Protein AF-Q86FX3-F1 (afdb_monomer)

Secondary structure (DSSP, 8-state):
--HHHHHHHHHHHHHHHHHHHHTTEE-S---GGGEEE-TT--EEE--GGG-EETTS--------S--TT--HHHHTT-S---THHHHHHHHHHHHHHHHTS-S---SSHHHHHHHHHHHH-SPPHHHHHHH--TTHHHHHTTSPP----HHHHHSTT--HHHHHHHHHHS--

Nearest PDB structures (foldseek):
  7w5c-assembly1_A  TM=9.438E-01  e=1.216E-13  Arabidopsis thaliana
  8psr-assembly1_A  TM=9.272E-01  e=1.501E-13  Homo sapiens
  7jv7-assembly1_A  TM=9.113E-01  e=2.921E-10  Saccharomyces cerevisiae
  8i0l-assembly1_A  TM=8.945E-01  e=1.638E-10  Homo sapiens
  7nwk-assembly1_A  TM=8.631E-01  e=6.775E-10  Homo sapiens

Radius of gyration: 15.83 Å; Cα contacts (8 Å, |Δi|>4): 223; chains: 1; bounding box: 46×30×40 Å

Structure (mmCIF, N/CA/C/O backbone):
data_AF-Q86FX3-F1
#
_entry.id   AF-Q86FX3-F1
#
loop_
_atom_site.group_PDB
_atom_site.id
_atom_site.type_symbol
_atom_site.label_atom_id
_atom_site.label_alt_id
_atom_site.label_comp_id
_atom_site.label_asym_id
_atom_site.label_entity_id
_atom_site.label_seq_id
_atom_site.pdbx_PDB_ins_code
_atom_site.Cartn_x
_atom_site.Cartn_y
_atom_site.Cartn_z
_atom_site.occupancy
_atom_site.B_iso_or_equiv
_atom_site.auth_seq_id
_atom_site.auth_comp_id
_atom_site.auth_asym_id
_atom_site.auth_atom_id
_atom_site.pdbx_PDB_model_num
ATOM 1 N N . LEU A 1 1 ? -14.706 3.185 10.711 1.00 81.38 1 LEU A N 1
ATOM 2 C CA . LEU A 1 1 ? -15.048 1.820 10.272 1.00 81.38 1 LEU A CA 1
ATOM 3 C C . LEU A 1 1 ? -14.787 0.902 11.446 1.00 81.38 1 LEU A C 1
ATOM 5 O O . LEU A 1 1 ? -13.781 1.088 12.120 1.00 81.38 1 LEU A O 1
ATOM 9 N N . GLU A 1 2 ? -15.709 -0.003 11.731 1.00 90.69 2 GLU A N 1
ATOM 10 C CA . GLU A 1 2 ? -15.469 -1.096 12.672 1.00 90.69 2 GLU A CA 1
ATOM 11 C C . GLU A 1 2 ? -14.493 -2.104 12.053 1.00 90.69 2 GLU A C 1
ATOM 13 O O . GLU A 1 2 ? -14.424 -2.224 10.829 1.00 90.69 2 GLU A O 1
ATOM 18 N N . ASP A 1 3 ? -13.767 -2.851 12.885 1.00 92.38 3 ASP A N 1
ATOM 19 C CA . ASP A 1 3 ? -12.769 -3.842 12.453 1.00 92.38 3 ASP A CA 1
ATOM 20 C C . ASP A 1 3 ? -13.320 -4.822 11.396 1.00 92.38 3 ASP A C 1
ATOM 22 O O . ASP A 1 3 ? -12.712 -5.036 10.345 1.00 92.38 3 ASP A O 1
ATOM 26 N N . ILE A 1 4 ? -14.550 -5.310 11.590 1.00 95.25 4 ILE A N 1
ATOM 27 C CA . ILE A 1 4 ? -15.223 -6.197 10.631 1.00 95.25 4 ILE A CA 1
ATOM 28 C C . ILE A 1 4 ? -15.407 -5.558 9.246 1.00 95.25 4 ILE A C 1
ATOM 30 O O . ILE A 1 4 ? -15.290 -6.238 8.227 1.00 95.25 4 ILE A O 1
ATOM 34 N N . GLN A 1 5 ? -15.655 -4.247 9.186 1.00 94.88 5 GLN A N 1
ATOM 35 C CA . GLN A 1 5 ? -15.813 -3.527 7.923 1.00 94.88 5 GLN A CA 1
ATOM 36 C C . GLN A 1 5 ? -14.466 -3.384 7.211 1.00 94.88 5 GLN A C 1
ATOM 38 O O . GLN A 1 5 ? -14.404 -3.569 5.999 1.00 94.88 5 GLN A O 1
ATOM 43 N N . ILE A 1 6 ? -13.387 -3.111 7.956 1.00 95.88 6 ILE A N 1
ATOM 44 C CA . ILE A 1 6 ? -12.020 -3.036 7.413 1.00 95.88 6 ILE A CA 1
ATOM 45 C C . ILE A 1 6 ? -11.648 -4.380 6.783 1.00 95.88 6 ILE A C 1
ATOM 47 O O . ILE A 1 6 ? -11.299 -4.436 5.602 1.00 95.88 6 ILE A O 1
ATOM 51 N N . ARG A 1 7 ? -11.827 -5.475 7.531 1.00 97.19 7 ARG A N 1
ATOM 52 C CA . ARG A 1 7 ? -11.593 -6.844 7.047 1.00 97.19 7 ARG A CA 1
ATOM 53 C C . ARG A 1 7 ? -12.395 -7.147 5.789 1.00 97.19 7 ARG A C 1
ATOM 55 O O . ARG A 1 7 ? -11.851 -7.676 4.823 1.00 97.19 7 ARG A O 1
ATOM 62 N N . TYR A 1 8 ? -13.678 -6.788 5.774 1.00 97.31 8 TYR A N 1
ATOM 63 C CA . TYR A 1 8 ? -14.552 -7.056 4.635 1.00 97.31 8 TYR A CA 1
ATOM 64 C C . TYR A 1 8 ? -14.167 -6.254 3.382 1.00 97.31 8 TYR A C 1
ATOM 66 O O . TYR A 1 8 ? -14.243 -6.776 2.268 1.00 97.31 8 TYR A O 1
ATOM 74 N N . ILE A 1 9 ? -13.709 -5.010 3.547 1.00 97.94 9 ILE A N 1
ATOM 75 C CA . ILE A 1 9 ? -13.202 -4.170 2.453 1.00 97.94 9 ILE A CA 1
ATOM 76 C C . ILE A 1 9 ? -11.913 -4.767 1.873 1.00 97.94 9 ILE A C 1
ATOM 78 O O . ILE A 1 9 ? -11.836 -4.990 0.663 1.00 97.94 9 ILE A O 1
ATOM 82 N N . ILE A 1 10 ? -10.930 -5.090 2.721 1.00 98.38 10 ILE A N 1
ATOM 83 C CA . ILE A 1 10 ? -9.644 -5.657 2.283 1.00 98.38 10 ILE A CA 1
ATOM 84 C C . ILE A 1 10 ? -9.829 -7.030 1.638 1.00 98.38 10 ILE A C 1
ATOM 86 O O . ILE A 1 10 ? -9.264 -7.291 0.577 1.00 98.38 10 ILE A O 1
ATOM 90 N N . TYR A 1 11 ? -10.686 -7.882 2.205 1.00 98.50 11 TYR A N 1
ATOM 91 C CA . TYR A 1 11 ? -11.033 -9.170 1.611 1.00 98.50 11 TYR A CA 1
ATOM 92 C C . TYR A 1 11 ? -11.596 -9.017 0.191 1.00 98.50 11 TYR A C 1
ATOM 94 O O . TYR A 1 11 ? -11.162 -9.714 -0.729 1.00 98.50 11 TYR A O 1
ATOM 102 N N . GLN A 1 12 ? -12.555 -8.106 -0.014 1.00 98.75 12 GLN A N 1
ATOM 103 C CA . GLN A 1 12 ? -13.137 -7.877 -1.338 1.00 98.75 12 GLN A CA 1
ATOM 104 C C . GLN A 1 12 ? -12.110 -7.322 -2.330 1.00 98.75 12 GLN A C 1
ATOM 106 O O . GLN A 1 12 ? -12.109 -7.742 -3.489 1.00 98.75 12 GLN A O 1
ATOM 111 N N . LEU A 1 13 ? -11.221 -6.432 -1.881 1.00 98.69 13 LEU A N 1
ATOM 112 C CA . LEU A 1 13 ? -10.137 -5.892 -2.699 1.00 98.69 13 LEU A CA 1
ATOM 113 C C . LEU A 1 13 ? -9.164 -6.992 -3.139 1.00 98.69 13 LEU A C 1
ATOM 115 O O . LEU A 1 13 ? -8.946 -7.168 -4.336 1.00 98.69 13 LEU A O 1
ATOM 119 N N . LEU A 1 14 ? -8.659 -7.801 -2.205 1.00 98.69 14 LEU A N 1
ATOM 120 C CA . LEU A 1 14 ? -7.777 -8.933 -2.511 1.00 98.69 14 LEU A CA 1
ATOM 121 C C . LEU A 1 14 ? -8.463 -9.964 -3.416 1.00 98.69 14 LEU A C 1
ATOM 123 O O . LEU A 1 14 ? -7.845 -10.500 -4.334 1.00 98.69 14 LEU A O 1
ATOM 127 N N . LYS A 1 15 ? -9.764 -10.214 -3.221 1.00 98.69 15 LYS A N 1
ATOM 128 C CA . LYS A 1 15 ? -10.554 -11.091 -4.095 1.00 98.69 15 LYS A CA 1
ATOM 129 C C . LYS A 1 15 ? -10.651 -10.546 -5.524 1.00 98.69 15 LYS A C 1
ATOM 131 O O . LYS A 1 15 ? -10.560 -11.327 -6.471 1.00 98.69 15 LYS A O 1
ATOM 136 N N . ALA A 1 16 ? -10.831 -9.235 -5.686 1.00 98.56 16 ALA A N 1
ATOM 137 C CA . ALA A 1 16 ? -10.847 -8.586 -6.995 1.00 98.56 16 ALA A CA 1
ATOM 138 C C . ALA A 1 16 ? -9.467 -8.646 -7.669 1.00 98.56 16 ALA A C 1
ATOM 140 O O . ALA A 1 16 ? -9.379 -9.024 -8.837 1.00 98.56 16 ALA A O 1
ATOM 141 N N . LEU A 1 17 ? -8.393 -8.358 -6.928 1.00 98.38 17 LEU A N 1
ATOM 142 C CA . LEU A 1 17 ? -7.024 -8.440 -7.440 1.00 98.38 17 LEU A CA 1
ATOM 143 C C . LEU A 1 17 ? -6.646 -9.865 -7.833 1.00 98.38 17 LEU A C 1
ATOM 145 O O . LEU A 1 17 ? -6.143 -10.066 -8.929 1.00 98.38 17 LEU A O 1
ATOM 149 N N . LYS A 1 18 ? -6.999 -10.873 -7.026 1.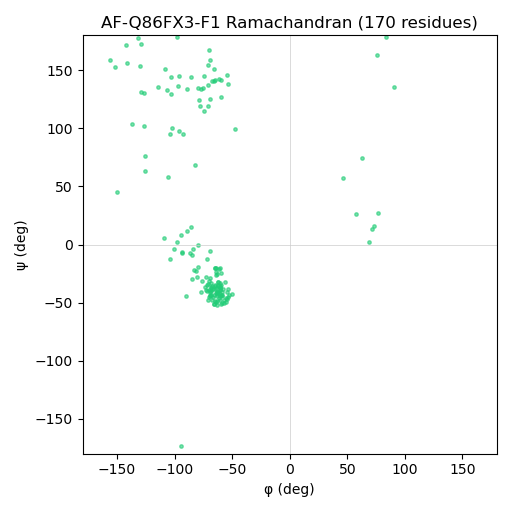00 98.44 18 LYS A N 1
ATOM 150 C CA . LYS A 1 18 ? -6.802 -12.286 -7.381 1.00 98.44 18 LYS A CA 1
ATOM 151 C C . 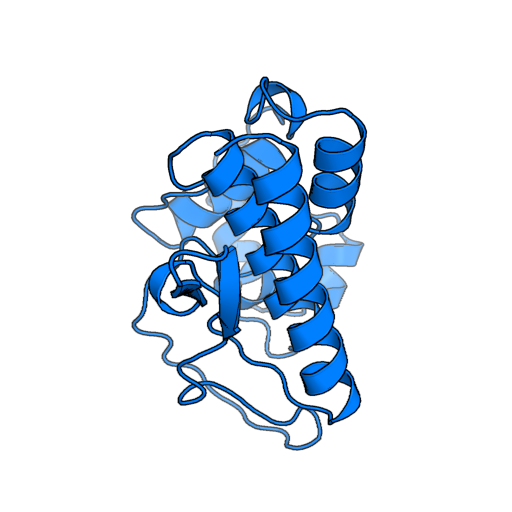LYS A 1 18 ? -7.403 -12.621 -8.748 1.00 98.44 18 LYS A C 1
ATOM 153 O O . LYS A 1 18 ? -6.776 -13.325 -9.536 1.00 98.44 18 LYS A O 1
ATOM 158 N N . TYR A 1 19 ? -8.610 -12.129 -9.031 1.00 98.25 19 TYR A N 1
ATOM 159 C CA . TYR A 1 19 ? -9.250 -12.323 -10.331 1.00 98.25 19 TYR A CA 1
ATOM 160 C C . TYR A 1 19 ? -8.457 -11.648 -11.461 1.00 98.25 19 TYR A C 1
ATOM 162 O O . TYR A 1 19 ? -8.142 -12.306 -12.451 1.00 98.25 19 TYR A O 1
ATOM 170 N N . LEU A 1 20 ? -8.079 -10.375 -11.302 1.00 96.81 20 LEU A N 1
ATOM 171 C CA . LEU A 1 20 ? -7.292 -9.638 -12.302 1.00 96.81 20 LEU A CA 1
ATOM 172 C C . LEU A 1 20 ? -5.925 -10.282 -12.559 1.00 96.81 20 LEU A C 1
ATOM 174 O O . LEU A 1 20 ? -5.563 -10.533 -13.708 1.00 96.81 20 LEU A O 1
ATOM 178 N N . HIS A 1 21 ? -5.203 -10.609 -11.490 1.00 96.50 21 HIS A N 1
ATOM 179 C CA . HIS A 1 21 ? -3.871 -11.203 -11.549 1.00 96.50 21 HIS A CA 1
ATOM 180 C C . HIS A 1 21 ? -3.913 -12.588 -12.201 1.00 96.50 21 HIS A C 1
ATOM 182 O O . HIS A 1 21 ? -3.061 -12.900 -13.027 1.00 96.50 21 HIS A O 1
ATOM 188 N N . SER A 1 22 ? -4.961 -13.385 -11.949 1.00 96.56 22 SER A N 1
ATOM 189 C CA . SER A 1 22 ? -5.164 -14.668 -12.647 1.00 96.56 22 SER A CA 1
ATOM 190 C C . SER A 1 22 ? -5.406 -14.529 -14.156 1.00 96.56 22 SER A C 1
ATOM 192 O O . SER A 1 22 ? -5.196 -15.485 -14.898 1.00 96.56 22 SER A O 1
ATOM 194 N N . ALA A 1 23 ? -5.818 -13.344 -14.614 1.00 95.00 23 ALA A N 1
ATOM 195 C CA . ALA A 1 23 ? -5.963 -13.006 -16.027 1.00 95.00 23 ALA A CA 1
ATOM 196 C C . ALA A 1 23 ? -4.712 -12.317 -16.608 1.00 95.00 23 ALA A C 1
ATOM 198 O O . ALA A 1 23 ? -4.759 -11.805 -17.725 1.00 95.00 23 ALA A O 1
ATOM 199 N N . GLY A 1 24 ? -3.606 -12.262 -15.856 1.00 93.25 24 GLY A N 1
ATOM 200 C CA . GLY A 1 24 ? -2.371 -11.614 -16.291 1.00 93.25 24 GLY A CA 1
ATOM 201 C C . GLY A 1 24 ? -2.435 -10.086 -16.299 1.00 93.25 24 GLY A C 1
ATOM 202 O O . GLY A 1 24 ? -1.592 -9.461 -16.939 1.00 93.25 24 GLY A O 1
ATOM 203 N N . ILE A 1 25 ? -3.427 -9.479 -15.634 1.00 92.94 25 ILE A N 1
ATOM 204 C CA . ILE A 1 25 ? -3.662 -8.029 -15.615 1.00 92.94 25 ILE A CA 1
ATOM 205 C C . ILE A 1 25 ? -3.172 -7.441 -14.293 1.00 92.94 25 ILE A C 1
ATOM 207 O O . ILE A 1 25 ? -3.586 -7.895 -13.234 1.00 92.94 25 ILE A O 1
ATOM 211 N N . VAL A 1 26 ? -2.370 -6.381 -14.364 1.00 92.88 26 VAL A N 1
ATOM 212 C CA . VAL A 1 26 ? -1.966 -5.541 -13.226 1.00 92.88 26 VAL A CA 1
ATOM 213 C C . VAL A 1 26 ? -2.702 -4.209 -13.326 1.00 92.88 26 VAL A C 1
ATOM 215 O O . VAL A 1 26 ? -2.744 -3.621 -14.410 1.00 92.88 26 VAL A O 1
ATOM 218 N N . HIS A 1 27 ? -3.286 -3.725 -12.229 1.00 94.25 27 HIS A N 1
ATOM 219 C CA . HIS A 1 27 ? -4.076 -2.491 -12.230 1.00 94.25 27 HIS A CA 1
ATOM 220 C C . HIS A 1 27 ? -3.199 -1.235 -12.246 1.00 94.25 27 HIS A C 1
ATOM 222 O O . HIS A 1 27 ? -3.490 -0.295 -12.984 1.00 94.25 27 HIS A O 1
ATOM 228 N N . ARG A 1 28 ? -2.105 -1.237 -11.471 1.00 91.56 28 ARG A N 1
ATOM 229 C CA . ARG A 1 28 ? -1.068 -0.189 -11.395 1.00 91.56 28 ARG A CA 1
ATOM 230 C C . ARG A 1 28 ? -1.497 1.145 -10.771 1.00 91.56 28 ARG A C 1
ATOM 232 O O . ARG A 1 28 ? -0.699 2.077 -10.725 1.00 91.56 28 ARG A O 1
ATOM 239 N N . ASP A 1 29 ? -2.738 1.243 -10.306 1.00 92.69 29 ASP A N 1
ATOM 240 C CA . ASP A 1 29 ? -3.312 2.471 -9.735 1.00 92.69 29 ASP A CA 1
ATOM 241 C C . ASP A 1 29 ? -4.379 2.150 -8.681 1.00 92.69 29 ASP A C 1
ATOM 243 O O . ASP A 1 29 ? -5.498 2.667 -8.666 1.00 92.69 29 ASP A O 1
ATOM 247 N N . ILE A 1 30 ? -4.049 1.204 -7.807 1.00 97.06 30 ILE A N 1
ATOM 248 C CA . ILE A 1 30 ? -4.889 0.879 -6.661 1.00 97.06 30 ILE A CA 1
ATOM 249 C C . ILE A 1 30 ? -4.725 1.995 -5.625 1.00 97.06 30 ILE A C 1
ATOM 251 O O . ILE A 1 30 ? -3.648 2.220 -5.080 1.00 97.06 30 ILE A O 1
ATOM 255 N N . LYS A 1 31 ? -5.810 2.728 -5.374 1.00 96.25 31 LYS A N 1
ATOM 256 C CA . LYS A 1 31 ? -5.879 3.836 -4.412 1.00 96.25 31 LYS A CA 1
ATOM 257 C C . LYS A 1 31 ? -7.323 4.048 -3.952 1.00 96.25 31 LYS A C 1
ATOM 259 O O . LYS A 1 31 ? -8.236 3.672 -4.689 1.00 96.25 31 LYS A O 1
ATOM 264 N N . PRO A 1 32 ? -7.571 4.690 -2.796 1.00 96.69 32 PRO A N 1
ATOM 265 C CA . PRO A 1 32 ? -8.916 4.827 -2.239 1.00 96.69 32 PRO A CA 1
ATOM 266 C C . PRO A 1 32 ? -9.952 5.431 -3.198 1.00 96.69 32 PRO A C 1
ATOM 268 O O . PRO A 1 32 ? -11.082 4.957 -3.237 1.00 96.69 32 PRO A O 1
ATOM 271 N N . SER A 1 33 ? -9.581 6.418 -4.024 1.00 95.75 33 SER A N 1
ATOM 272 C CA . SER A 1 33 ? -10.510 7.035 -4.990 1.00 95.75 33 SER A CA 1
ATOM 273 C C . SER A 1 33 ? -11.004 6.079 -6.081 1.00 95.75 33 SER A C 1
ATOM 275 O O . SER A 1 33 ? -12.042 6.337 -6.683 1.00 95.75 33 SER A O 1
ATOM 277 N N . ASN A 1 34 ? -10.281 4.981 -6.319 1.00 97.31 34 ASN A N 1
ATOM 278 C CA . ASN A 1 34 ? -10.609 3.960 -7.315 1.00 97.31 34 ASN A CA 1
ATOM 279 C C . ASN A 1 34 ? -11.333 2.752 -6.691 1.00 97.31 34 ASN A C 1
ATOM 281 O O . ASN A 1 34 ? -11.656 1.788 -7.387 1.00 97.31 34 ASN A O 1
ATOM 285 N N . LEU A 1 35 ? -11.604 2.790 -5.381 1.00 97.69 35 LEU A N 1
ATOM 286 C CA . LEU A 1 35 ? -12.347 1.766 -4.654 1.00 97.69 35 LEU A CA 1
ATOM 287 C C . LEU A 1 35 ? -13.765 2.264 -4.377 1.00 97.69 35 LEU A C 1
ATOM 289 O O . LEU A 1 35 ? -14.032 2.966 -3.404 1.00 97.69 35 LEU A O 1
ATOM 293 N N . LEU A 1 36 ? -14.694 1.893 -5.253 1.00 98.06 36 LEU A N 1
ATOM 294 C CA . LEU A 1 36 ? -16.089 2.293 -5.135 1.00 98.06 36 LEU A CA 1
ATOM 295 C C . LEU A 1 36 ? -16.777 1.439 -4.071 1.00 98.06 36 LEU A C 1
ATOM 297 O O . LEU A 1 36 ? -16.862 0.219 -4.212 1.00 98.06 36 LEU A O 1
ATOM 301 N N . LEU A 1 37 ? -17.288 2.092 -3.029 1.00 96.50 37 LEU A N 1
ATOM 302 C CA . LEU A 1 37 ? -18.034 1.471 -1.938 1.00 96.50 37 LEU A CA 1
ATOM 303 C C . LEU A 1 37 ? -19.481 1.964 -1.943 1.00 96.50 37 LEU A C 1
ATOM 305 O O . LEU A 1 37 ? -19.734 3.162 -2.078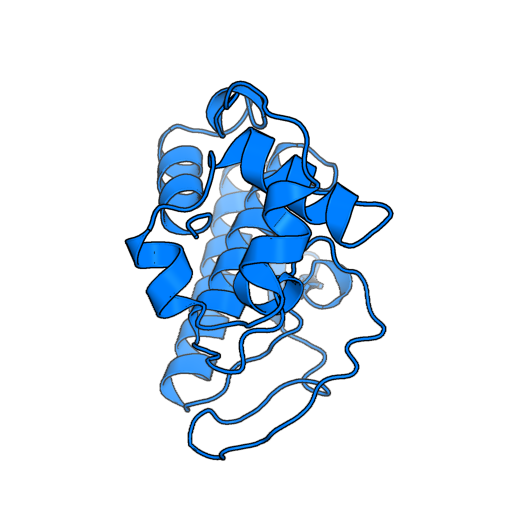 1.00 96.50 37 LEU A O 1
ATOM 309 N N . ASN A 1 38 ? -20.433 1.047 -1.777 1.00 95.19 38 ASN A N 1
ATOM 310 C CA . ASN A 1 38 ? -21.835 1.394 -1.539 1.00 95.19 38 ASN A CA 1
ATOM 311 C C . ASN A 1 38 ? -22.185 1.347 -0.035 1.00 95.19 38 ASN A C 1
ATOM 313 O O . ASN A 1 38 ? -21.351 1.006 0.804 1.00 95.19 38 ASN A O 1
ATOM 317 N N . SER A 1 39 ? -23.438 1.667 0.311 1.00 93.56 39 SER A N 1
ATOM 318 C CA . SER A 1 39 ? -23.946 1.635 1.694 1.00 93.56 39 SER A CA 1
ATOM 319 C C . SER A 1 39 ? -23.858 0.261 2.363 1.00 93.56 39 SER A C 1
ATOM 321 O O . SER A 1 39 ? -23.772 0.183 3.584 1.00 93.56 39 SER A O 1
ATOM 323 N N . ASP A 1 40 ? -23.836 -0.809 1.569 1.00 92.44 40 ASP A N 1
ATOM 324 C CA . ASP A 1 40 ? -23.750 -2.196 2.037 1.00 92.44 40 ASP A CA 1
ATOM 325 C C . ASP A 1 40 ? -22.292 -2.673 2.180 1.00 92.44 40 ASP A C 1
ATOM 327 O O . ASP A 1 40 ? -22.031 -3.867 2.323 1.00 92.44 40 ASP A O 1
ATOM 331 N N . CYS A 1 41 ? -21.324 -1.749 2.106 1.00 93.25 41 CYS A N 1
ATOM 332 C CA . CYS A 1 41 ? -19.886 -2.031 2.106 1.00 93.25 41 CYS A CA 1
ATOM 333 C C . CYS A 1 41 ? -19.437 -2.969 0.968 1.00 93.25 41 CYS A C 1
ATOM 335 O O . CYS A 1 41 ? -18.421 -3.653 1.099 1.00 93.25 41 CYS A O 1
ATOM 337 N N . LEU A 1 42 ? -20.166 -3.017 -0.153 1.00 96.38 42 LEU A N 1
ATOM 338 C CA . LEU A 1 42 ? -19.741 -3.752 -1.343 1.00 96.38 42 LEU A CA 1
ATOM 339 C C . LEU A 1 42 ? -18.706 -2.939 -2.113 1.00 96.38 42 LEU A C 1
ATOM 341 O O . LEU A 1 42 ? -18.979 -1.804 -2.509 1.00 96.38 42 LEU A O 1
ATOM 345 N N . LEU A 1 43 ? -17.542 -3.546 -2.346 1.00 98.19 43 LEU A N 1
ATOM 346 C CA . LEU A 1 43 ? -16.417 -2.919 -3.033 1.00 98.19 43 LEU A CA 1
ATOM 347 C C . LEU A 1 43 ? -16.379 -3.305 -4.513 1.00 98.19 43 LEU A C 1
ATOM 349 O O . LEU A 1 43 ? -16.508 -4.477 -4.880 1.00 98.19 43 LEU A O 1
ATOM 353 N N . LYS A 1 44 ? -16.132 -2.315 -5.372 1.00 98.06 44 LYS A N 1
ATOM 354 C CA . LYS A 1 44 ? -15.756 -2.507 -6.777 1.00 98.06 44 LYS A CA 1
ATOM 355 C C . LYS A 1 44 ? -14.514 -1.687 -7.103 1.00 98.06 44 LYS A C 1
ATOM 357 O O . LYS A 1 44 ? -14.465 -0.496 -6.814 1.00 98.06 44 LYS A O 1
ATOM 362 N N . VAL A 1 45 ? -13.539 -2.333 -7.736 1.00 98.31 45 VAL A N 1
ATOM 363 C CA . VAL A 1 45 ? -12.352 -1.668 -8.284 1.00 98.31 45 VAL A CA 1
ATOM 364 C C . VAL A 1 45 ? -12.736 -0.978 -9.594 1.00 98.31 45 VAL A C 1
ATOM 366 O O . VAL A 1 45 ? -13.437 -1.569 -10.421 1.00 98.31 45 VAL A O 1
ATOM 369 N N . ALA A 1 46 ? -12.312 0.269 -9.762 1.00 97.31 46 ALA A N 1
ATOM 370 C CA . ALA A 1 46 ? -12.576 1.104 -10.927 1.00 97.31 46 ALA A CA 1
ATOM 371 C C . ALA A 1 46 ? -11.279 1.710 -11.482 1.00 97.31 46 ALA A C 1
ATOM 373 O O . ALA A 1 46 ? -10.235 1.620 -10.855 1.00 97.31 46 ALA A O 1
ATOM 374 N N . ASP A 1 47 ? -11.391 2.362 -12.640 1.00 93.81 47 ASP A N 1
ATOM 375 C CA . ASP A 1 47 ? -10.300 3.040 -13.353 1.00 93.81 47 ASP A CA 1
ATOM 376 C C . ASP A 1 47 ? -9.152 2.134 -13.834 1.00 93.81 47 ASP A C 1
ATOM 37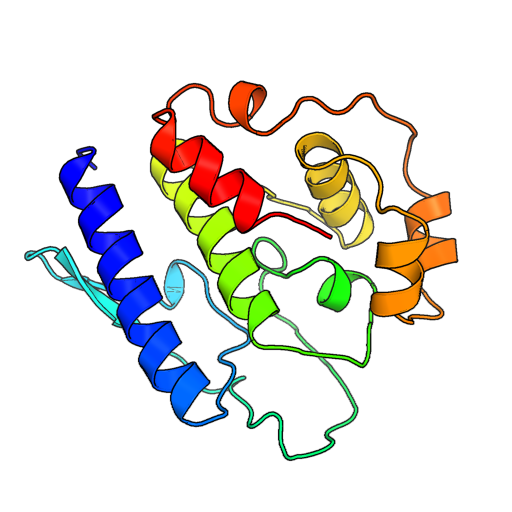8 O O . ASP A 1 47 ? -8.023 2.142 -13.353 1.00 93.81 47 ASP A O 1
ATOM 382 N N . PHE A 1 48 ? -9.440 1.384 -14.894 1.00 93.31 48 PHE A N 1
ATOM 383 C CA . PHE A 1 48 ? -8.476 0.510 -15.558 1.00 93.31 48 PHE A CA 1
ATOM 384 C C . PHE A 1 48 ? -7.633 1.238 -16.623 1.00 93.31 48 PHE A C 1
ATOM 386 O O . PHE A 1 48 ? -7.005 0.576 -17.451 1.00 93.31 48 PHE A O 1
ATOM 393 N N . GLY A 1 49 ? -7.603 2.580 -16.650 1.00 88.00 49 GLY A N 1
ATOM 394 C CA . GLY A 1 49 ? -6.874 3.339 -17.680 1.00 88.00 49 GLY A CA 1
ATOM 395 C C . GLY A 1 49 ? -5.368 3.041 -17.698 1.00 88.00 49 GLY A C 1
ATOM 396 O O . GLY A 1 49 ? -4.728 2.975 -18.758 1.00 88.00 49 GLY A O 1
ATOM 397 N N . LEU A 1 50 ? -4.815 2.771 -16.515 1.00 84.62 50 LEU A N 1
ATOM 398 C CA . LEU A 1 50 ? -3.412 2.415 -16.322 1.00 84.62 50 LEU A CA 1
ATOM 399 C C . LEU A 1 50 ? -3.158 0.903 -16.316 1.00 84.62 50 LEU A C 1
ATOM 401 O O . LEU A 1 50 ? -1.997 0.501 -16.378 1.00 84.62 50 LEU A O 1
ATOM 405 N N . ALA A 1 51 ? -4.200 0.066 -16.343 1.00 88.75 51 ALA A N 1
ATOM 406 C CA . ALA A 1 51 ? -4.057 -1.383 -16.259 1.00 88.75 51 ALA A CA 1
ATOM 407 C C . ALA A 1 51 ? -3.322 -1.966 -17.478 1.00 88.75 51 ALA A C 1
ATOM 409 O O . ALA A 1 51 ? -3.511 -1.521 -18.617 1.00 88.75 51 ALA A O 1
ATOM 410 N N . ARG A 1 52 ? -2.466 -2.970 -17.263 1.00 87.12 52 ARG A N 1
ATOM 411 C CA . ARG A 1 52 ? -1.650 -3.604 -18.317 1.00 87.12 52 ARG A CA 1
ATOM 412 C C . ARG A 1 52 ? -1.543 -5.110 -18.119 1.00 87.12 52 ARG A C 1
ATOM 414 O O . ARG A 1 52 ? -1.687 -5.605 -17.009 1.00 87.12 52 ARG A O 1
ATOM 421 N N . SER A 1 53 ? -1.276 -5.817 -19.214 1.00 86.56 53 SER A N 1
ATOM 422 C CA . SER A 1 53 ? -0.943 -7.240 -19.178 1.00 86.56 53 SER A CA 1
ATOM 423 C C . SER A 1 53 ? 0.568 -7.415 -19.028 1.00 86.56 53 SER A C 1
ATOM 425 O O . SER A 1 53 ? 1.311 -6.742 -19.742 1.00 86.56 53 SER A O 1
ATOM 427 N N . LEU A 1 54 ? 1.009 -8.296 -18.125 1.00 77.56 54 LEU A N 1
ATOM 428 C CA . LEU A 1 54 ? 2.438 -8.568 -17.891 1.00 77.56 54 LEU A CA 1
ATOM 429 C C . LEU A 1 54 ? 3.145 -9.191 -19.101 1.00 77.56 54 LEU A C 1
ATOM 431 O O . LEU A 1 54 ? 4.338 -8.976 -19.278 1.00 77.56 54 LEU A O 1
ATOM 435 N N . ASP A 1 55 ? 2.410 -9.889 -19.968 1.00 70.56 55 ASP A N 1
ATOM 436 C CA . ASP A 1 55 ? 2.972 -10.577 -21.139 1.00 70.56 55 ASP A CA 1
ATOM 437 C C . ASP A 1 55 ? 3.432 -9.611 -22.244 1.00 70.56 55 ASP A C 1
ATOM 439 O O . ASP A 1 55 ? 4.087 -10.012 -23.207 1.00 70.56 55 ASP A O 1
ATOM 443 N N . LYS A 1 56 ? 3.060 -8.329 -22.149 1.00 61.91 56 LYS A N 1
ATOM 444 C CA . LYS A 1 56 ? 3.439 -7.306 -23.123 1.00 61.91 56 LYS A CA 1
ATOM 445 C C . LYS A 1 56 ? 4.575 -6.470 -22.554 1.00 61.91 56 LYS A C 1
ATOM 447 O O . LYS A 1 56 ? 4.320 -5.541 -21.789 1.00 61.91 56 LYS A O 1
ATOM 452 N N . GLU A 1 57 ? 5.803 -6.765 -22.988 1.00 54.78 57 GLU A N 1
ATOM 453 C CA . GLU A 1 57 ? 6.972 -5.890 -22.826 1.00 54.78 57 GLU A CA 1
ATOM 454 C C . GLU A 1 57 ? 6.588 -4.466 -23.243 1.00 54.78 57 GLU A C 1
ATOM 456 O O . GLU A 1 57 ? 6.495 -4.137 -24.426 1.00 54.78 57 GLU A O 1
ATOM 461 N N . THR A 1 58 ? 6.288 -3.613 -22.269 1.00 53.66 58 THR A N 1
ATOM 462 C CA . THR A 1 58 ? 5.989 -2.209 -22.525 1.00 53.66 58 THR A CA 1
ATOM 463 C C . THR A 1 58 ? 6.883 -1.357 -21.652 1.00 53.66 58 THR A C 1
ATOM 465 O O . THR A 1 58 ? 6.665 -1.188 -20.455 1.00 53.66 58 THR A O 1
ATOM 468 N N . LEU A 1 59 ? 7.914 -0.836 -22.316 1.00 53.06 59 LEU A N 1
ATOM 469 C CA . LEU A 1 59 ? 8.739 0.264 -21.857 1.00 53.06 59 LEU A CA 1
ATOM 470 C C . LEU A 1 59 ? 7.888 1.530 -21.675 1.00 53.06 59 LEU A C 1
ATOM 472 O O . LEU A 1 59 ? 7.048 1.860 -22.512 1.00 53.06 59 LEU A O 1
ATOM 476 N N . GLN A 1 60 ? 8.256 2.260 -20.624 1.00 56.38 60 GLN A N 1
ATOM 477 C CA . GLN A 1 60 ? 7.954 3.654 -20.292 1.00 56.38 60 GLN A CA 1
ATOM 478 C C . GLN A 1 60 ? 6.708 3.993 -19.461 1.00 56.38 60 GLN A C 1
ATOM 480 O O . GLN A 1 60 ? 5.579 3.544 -19.659 1.00 56.38 60 GLN A O 1
ATOM 485 N N . THR A 1 61 ? 7.001 4.884 -18.515 1.00 56.22 61 THR A N 1
ATOM 486 C CA . THR A 1 61 ? 6.130 5.606 -17.600 1.00 56.22 61 THR A CA 1
ATOM 487 C C . THR A 1 61 ? 5.939 7.042 -18.070 1.00 56.22 61 THR A C 1
ATOM 489 O O . THR A 1 61 ? 6.911 7.690 -18.439 1.00 56.22 61 THR A O 1
ATOM 492 N N . ASP A 1 62 ? 4.736 7.566 -17.869 1.00 48.34 62 ASP A N 1
ATOM 493 C CA . ASP A 1 62 ? 4.571 8.790 -17.088 1.00 48.34 62 ASP A CA 1
ATOM 494 C C . ASP A 1 62 ? 3.361 8.584 -16.180 1.00 48.34 62 ASP A C 1
ATOM 496 O O . ASP A 1 62 ? 2.210 8.588 -16.613 1.00 48.34 62 ASP A O 1
ATOM 500 N N . TYR A 1 63 ? 3.625 8.332 -14.900 1.00 58.47 63 TYR A N 1
ATOM 501 C CA . TYR A 1 63 ? 2.578 8.271 -13.892 1.00 58.47 63 TYR A CA 1
ATOM 502 C C . TYR A 1 63 ? 2.439 9.653 -13.259 1.00 58.47 63 TYR A C 1
ATOM 504 O O . TYR A 1 63 ? 3.162 10.000 -12.318 1.00 58.47 63 TYR A O 1
ATOM 512 N N . VAL A 1 64 ? 1.497 10.440 -13.772 1.00 57.59 64 VAL A N 1
ATOM 513 C CA . VAL A 1 64 ? 1.237 11.829 -13.343 1.00 57.59 64 VAL A CA 1
ATOM 514 C C . VAL A 1 64 ? 0.403 11.899 -12.048 1.00 57.59 64 VAL A C 1
ATOM 516 O O . VAL A 1 64 ? 0.127 12.971 -11.522 1.00 57.59 64 VAL A O 1
ATOM 519 N N . GLU A 1 65 ? 0.022 10.756 -11.483 1.00 68.06 65 GLU A N 1
ATOM 520 C CA . GLU A 1 65 ? -0.960 10.701 -10.396 1.00 68.06 65 GLU A CA 1
ATOM 521 C C . GLU A 1 65 ? -0.358 10.690 -8.977 1.00 68.06 65 GLU A C 1
ATOM 523 O O . GLU A 1 65 ? 0.847 10.838 -8.769 1.00 68.06 65 GLU A O 1
ATOM 528 N N . THR A 1 66 ? -1.201 10.508 -7.962 1.00 77.81 66 THR A N 1
ATOM 529 C CA . THR A 1 66 ? -0.805 10.464 -6.549 1.00 77.81 66 THR A CA 1
ATOM 530 C C . THR A 1 66 ? 0.203 9.341 -6.276 1.00 77.81 66 THR A C 1
ATOM 532 O O . THR A 1 66 ? -0.025 8.181 -6.606 1.00 77.81 66 THR A O 1
ATOM 535 N N . ARG A 1 67 ? 1.340 9.677 -5.651 1.00 91.81 67 ARG A N 1
ATOM 536 C CA . ARG A 1 67 ? 2.458 8.743 -5.399 1.00 91.81 67 ARG A CA 1
ATOM 537 C C . ARG A 1 67 ? 2.329 7.897 -4.127 1.00 91.81 67 ARG A C 1
ATOM 539 O O . ARG A 1 67 ? 3.130 6.996 -3.928 1.00 91.81 67 ARG A O 1
ATOM 546 N N . TRP A 1 68 ? 1.349 8.195 -3.274 1.00 96.62 68 TRP A N 1
ATOM 547 C CA . TRP A 1 68 ? 1.260 7.668 -1.905 1.00 96.62 68 TRP A CA 1
ATOM 548 C C . TRP A 1 68 ? 1.071 6.152 -1.813 1.00 96.62 68 TRP A C 1
ATOM 550 O O . TRP A 1 68 ? 1.445 5.563 -0.807 1.00 96.62 68 TRP A O 1
ATOM 560 N N . TYR A 1 69 ? 0.526 5.539 -2.866 1.00 96.81 69 TYR A N 1
ATOM 561 C CA . TYR A 1 69 ? 0.227 4.105 -2.943 1.00 96.81 69 TYR A CA 1
ATOM 562 C C . TYR A 1 69 ? 1.164 3.360 -3.901 1.00 96.81 69 TYR A C 1
ATOM 564 O O . TYR A 1 69 ? 0.939 2.187 -4.185 1.00 96.81 69 TYR A O 1
ATOM 572 N N . ARG A 1 70 ? 2.186 4.037 -4.444 1.00 94.12 70 ARG A N 1
ATOM 573 C CA . ARG A 1 70 ? 3.125 3.428 -5.391 1.00 94.12 70 ARG A CA 1
ATOM 574 C C . ARG A 1 70 ? 4.161 2.601 -4.650 1.00 94.12 70 ARG A C 1
ATOM 576 O O . ARG A 1 70 ? 4.743 3.078 -3.677 1.00 94.12 70 ARG A O 1
ATOM 583 N N . ALA A 1 71 ? 4.402 1.411 -5.180 1.00 94.19 71 ALA A N 1
ATOM 584 C CA . ALA A 1 71 ? 5.428 0.497 -4.714 1.00 94.19 71 ALA A CA 1
ATOM 585 C C . ALA A 1 71 ? 6.847 1.067 -4.932 1.00 94.19 71 ALA A C 1
ATOM 587 O O . ALA A 1 71 ? 7.043 1.898 -5.838 1.00 94.19 71 ALA A O 1
ATOM 588 N N . PRO A 1 72 ? 7.830 0.694 -4.095 1.00 93.69 72 PRO A N 1
ATOM 589 C CA . PRO A 1 72 ? 9.181 1.246 -4.141 1.00 93.69 72 PRO A CA 1
ATOM 590 C C . PRO A 1 72 ? 9.865 1.050 -5.498 1.00 93.69 72 PRO A C 1
ATOM 592 O O . PRO A 1 72 ? 10.489 1.983 -5.998 1.00 93.69 72 PRO A O 1
ATOM 595 N N . GLU A 1 73 ? 9.683 -0.090 -6.158 1.00 91.06 73 GLU A N 1
ATOM 596 C CA . GLU A 1 73 ? 10.223 -0.377 -7.488 1.00 91.06 73 GLU A CA 1
ATOM 597 C C . GLU A 1 73 ? 9.680 0.581 -8.562 1.00 91.06 73 GLU A C 1
ATOM 599 O O . GLU A 1 73 ? 10.415 0.973 -9.472 1.00 91.06 73 GLU A O 1
ATOM 604 N N . ILE A 1 74 ? 8.433 1.056 -8.427 1.00 89.50 74 ILE A N 1
ATOM 605 C CA . ILE A 1 74 ? 7.871 2.094 -9.306 1.00 89.50 74 ILE A CA 1
ATOM 606 C C . ILE A 1 74 ? 8.558 3.438 -9.053 1.00 89.50 74 ILE A C 1
ATOM 608 O O . ILE A 1 74 ? 8.894 4.156 -9.994 1.00 89.50 74 ILE A O 1
ATOM 612 N N . LEU A 1 75 ? 8.755 3.800 -7.782 1.00 90.88 75 LEU A N 1
ATOM 613 C CA . LEU A 1 75 ? 9.375 5.070 -7.383 1.00 90.88 75 LEU A CA 1
ATOM 614 C C . LEU A 1 75 ? 10.860 5.132 -7.751 1.00 90.88 75 LEU A C 1
ATOM 616 O O . LEU A 1 75 ? 11.367 6.204 -8.082 1.00 90.88 75 LEU A O 1
ATOM 620 N N . LEU A 1 76 ? 11.532 3.985 -7.705 1.00 89.88 76 LEU A N 1
ATOM 621 C CA . LEU A 1 76 ? 12.934 3.818 -8.064 1.00 89.88 76 LEU A CA 1
ATOM 622 C C . LEU A 1 76 ? 13.124 3.621 -9.572 1.00 89.88 76 LEU A C 1
ATOM 624 O O . LEU A 1 76 ? 14.259 3.595 -10.027 1.00 89.88 76 LEU A O 1
ATOM 628 N N . GLY A 1 77 ? 12.057 3.538 -10.369 1.00 85.88 77 GLY A N 1
ATOM 629 C CA . GLY A 1 77 ? 12.148 3.472 -11.829 1.00 85.88 77 GLY A CA 1
ATOM 630 C C . GLY A 1 77 ? 12.573 2.108 -12.376 1.00 85.88 77 GLY A C 1
ATOM 631 O O . GLY A 1 77 ? 13.143 2.049 -13.468 1.00 85.88 77 GLY A O 1
ATOM 632 N N . SER A 1 78 ? 12.291 1.028 -11.640 1.00 85.56 78 SER A N 1
ATOM 633 C CA . SER A 1 78 ? 12.433 -0.334 -12.153 1.00 85.56 78 SER A CA 1
ATOM 634 C C . SER A 1 78 ? 11.648 -0.506 -13.451 1.00 85.56 78 SER A C 1
ATOM 636 O O . SER A 1 78 ? 10.570 0.072 -13.626 1.00 85.56 78 SER A O 1
ATOM 638 N N . GLN A 1 79 ? 12.185 -1.320 -14.357 1.00 78.31 79 GLN A N 1
ATOM 639 C CA . GLN A 1 79 ? 11.473 -1.789 -15.550 1.00 78.31 79 GLN A CA 1
ATOM 640 C C . GLN A 1 79 ? 10.795 -3.148 -15.321 1.00 78.31 79 GLN A C 1
ATOM 642 O O . GLN A 1 79 ? 10.043 -3.616 -16.174 1.00 78.31 79 GLN A O 1
ATOM 647 N N . ARG A 1 80 ? 11.057 -3.789 -14.176 1.00 77.06 80 ARG A N 1
ATOM 648 C CA . ARG A 1 80 ? 10.502 -5.090 -13.808 1.00 77.06 80 ARG A CA 1
ATOM 649 C C . ARG A 1 80 ? 9.275 -4.860 -12.939 1.00 77.06 80 ARG A C 1
ATOM 651 O O . ARG A 1 80 ? 9.374 -4.622 -11.743 1.00 77.06 80 ARG A O 1
ATOM 658 N N . TYR A 1 81 ? 8.104 -4.910 -13.561 1.00 77.62 81 TYR A N 1
ATOM 659 C CA . TYR A 1 81 ? 6.838 -4.848 -12.839 1.00 77.62 81 TYR A CA 1
ATOM 660 C C . TYR A 1 81 ? 6.301 -6.252 -12.599 1.00 77.62 81 TYR A C 1
ATOM 662 O O . TYR A 1 81 ? 6.441 -7.134 -13.444 1.00 77.62 81 TYR A O 1
ATOM 670 N N . SER A 1 82 ? 5.653 -6.444 -11.457 1.00 87.06 82 SER A N 1
ATOM 671 C CA . SER A 1 82 ? 4.950 -7.677 -11.119 1.00 87.06 82 SER A CA 1
ATOM 672 C C . SER A 1 82 ? 3.554 -7.352 -10.590 1.00 87.06 82 SER A C 1
ATOM 674 O O . SER A 1 82 ? 3.184 -6.187 -10.440 1.00 87.06 82 SER A O 1
ATOM 676 N N . PHE A 1 83 ? 2.768 -8.379 -10.277 1.00 93.56 83 PHE A N 1
ATOM 677 C CA . PHE A 1 83 ? 1.498 -8.217 -9.568 1.00 93.56 83 PHE A CA 1
ATOM 678 C C . PHE A 1 83 ? 1.660 -7.581 -8.173 1.00 93.56 83 PHE A C 1
ATOM 680 O O . PHE A 1 83 ? 0.695 -7.031 -7.640 1.00 93.56 83 PHE A O 1
ATOM 687 N N . ALA A 1 84 ? 2.869 -7.633 -7.594 1.00 94.44 84 ALA A N 1
ATOM 688 C CA . ALA A 1 84 ? 3.156 -7.147 -6.247 1.00 94.44 84 ALA A CA 1
ATOM 689 C C . ALA A 1 84 ? 2.931 -5.638 -6.089 1.00 94.44 84 ALA A C 1
ATOM 691 O O . ALA A 1 84 ? 2.566 -5.200 -5.003 1.00 94.44 84 ALA A O 1
ATOM 692 N N . ILE A 1 85 ? 3.019 -4.847 -7.166 1.00 94.25 85 ILE A N 1
ATOM 693 C CA . ILE A 1 85 ? 2.778 -3.399 -7.074 1.00 94.25 85 ILE A CA 1
ATOM 694 C C . ILE A 1 85 ? 1.348 -3.069 -6.638 1.00 94.25 85 ILE A C 1
ATOM 696 O O . ILE A 1 85 ? 1.143 -2.108 -5.902 1.00 94.25 85 ILE A O 1
ATOM 700 N N . ASP A 1 86 ? 0.363 -3.874 -7.053 1.00 97.00 86 ASP A N 1
ATOM 701 C CA . ASP A 1 86 ? -1.021 -3.699 -6.609 1.00 97.00 86 ASP A CA 1
ATOM 702 C C . ASP A 1 86 ? -1.165 -4.113 -5.136 1.00 97.00 86 ASP A C 1
ATOM 704 O O . ASP A 1 86 ? -1.938 -3.504 -4.399 1.00 97.00 86 ASP A O 1
ATOM 708 N N . LEU A 1 87 ? -0.417 -5.133 -4.699 1.00 98.38 87 LEU A N 1
ATOM 709 C CA . LEU A 1 87 ? -0.426 -5.639 -3.323 1.00 98.38 87 LEU A CA 1
ATOM 710 C C . LEU A 1 87 ? 0.213 -4.643 -2.346 1.00 98.38 87 LEU A C 1
ATOM 712 O O . LEU A 1 87 ? -0.352 -4.392 -1.281 1.00 98.38 87 LEU A O 1
ATOM 716 N N . TRP A 1 88 ? 1.296 -3.978 -2.748 1.00 98.00 88 TRP A N 1
ATOM 717 C CA . TRP A 1 88 ? 1.867 -2.855 -2.004 1.00 98.00 88 TRP A CA 1
ATOM 718 C C . TRP A 1 88 ? 0.822 -1.762 -1.747 1.00 98.00 88 TRP A C 1
ATOM 720 O O . TRP A 1 88 ? 0.648 -1.273 -0.625 1.00 98.00 88 TRP A O 1
ATOM 730 N N . SER A 1 89 ? 0.071 -1.393 -2.790 1.00 98.06 89 SER A N 1
ATOM 731 C CA . SER A 1 89 ? -1.005 -0.414 -2.665 1.00 98.06 89 SER A CA 1
ATOM 732 C C . SER A 1 89 ? -2.085 -0.865 -1.675 1.00 98.06 89 SER A C 1
ATOM 734 O O . SER A 1 89 ? -2.596 -0.030 -0.927 1.00 98.06 89 SER A O 1
ATOM 736 N N . VAL A 1 90 ? -2.408 -2.166 -1.608 1.00 98.69 90 VAL A N 1
ATOM 737 C CA . VAL A 1 90 ? -3.321 -2.718 -0.586 1.00 98.69 90 VAL A CA 1
ATOM 738 C C . VAL A 1 90 ? -2.776 -2.487 0.823 1.00 98.69 90 VAL A C 1
ATOM 740 O O . VAL A 1 90 ? -3.536 -2.033 1.678 1.00 98.69 90 VAL A O 1
ATOM 743 N N . GLY A 1 91 ? -1.483 -2.726 1.064 1.00 98.56 91 GLY A N 1
ATOM 744 C CA . GLY A 1 91 ? -0.847 -2.470 2.362 1.00 98.56 91 GLY A CA 1
ATOM 745 C C . GLY A 1 91 ? -0.968 -1.004 2.789 1.00 98.56 91 GLY A C 1
ATOM 746 O O . GLY A 1 91 ? -1.370 -0.697 3.914 1.00 98.56 91 GLY A O 1
ATOM 747 N N . CYS A 1 92 ? -0.736 -0.080 1.852 1.00 98.62 92 CYS A N 1
ATOM 748 C CA . CYS A 1 92 ? -0.918 1.355 2.078 1.00 98.62 92 CYS A CA 1
ATOM 749 C C . CYS A 1 92 ? -2.372 1.718 2.427 1.00 98.62 92 CYS A C 1
ATOM 751 O O . CYS A 1 92 ? -2.610 2.523 3.329 1.00 98.62 92 CYS A O 1
ATOM 753 N N . ILE A 1 93 ? -3.345 1.118 1.735 1.00 98.56 93 ILE A N 1
ATOM 754 C CA . ILE A 1 93 ? -4.779 1.350 1.958 1.00 98.56 93 ILE A CA 1
ATOM 755 C C . ILE A 1 93 ? -5.236 0.771 3.299 1.00 98.56 93 ILE A C 1
ATOM 757 O O . ILE A 1 93 ? -5.994 1.431 4.007 1.00 98.56 93 ILE A O 1
ATOM 761 N N . LEU A 1 94 ? -4.765 -0.419 3.683 1.00 98.62 94 LEU A N 1
ATOM 762 C CA . LEU A 1 94 ? -5.047 -1.011 4.992 1.00 98.62 94 LEU A CA 1
ATOM 763 C C . LEU A 1 94 ? -4.552 -0.095 6.119 1.00 98.62 94 LEU A C 1
ATOM 765 O O . LEU A 1 94 ? -5.338 0.287 6.990 1.00 98.62 94 LEU A O 1
ATOM 769 N N . GLY A 1 95 ? -3.294 0.348 6.043 1.00 98.12 95 GLY A N 1
ATOM 770 C CA . GLY A 1 95 ? -2.738 1.304 7.001 1.00 98.12 95 GLY A CA 1
ATOM 771 C C . GLY A 1 95 ? -3.518 2.621 7.050 1.00 98.12 95 GLY A C 1
ATOM 772 O O . GLY A 1 95 ? -3.780 3.147 8.132 1.00 98.12 95 GLY A O 1
ATOM 773 N N . GLU A 1 96 ? -3.945 3.139 5.896 1.00 98.12 96 GLU A N 1
ATOM 774 C CA . GLU A 1 96 ? -4.742 4.366 5.816 1.00 98.12 96 GLU A CA 1
ATOM 775 C C . GLU A 1 96 ? -6.129 4.222 6.444 1.00 98.12 96 GLU A C 1
ATOM 777 O O . GLU A 1 96 ? -6.555 5.107 7.188 1.00 98.12 96 GLU A O 1
ATOM 782 N N . ILE A 1 97 ? -6.822 3.111 6.191 1.00 97.31 97 ILE A N 1
ATOM 783 C CA . ILE A 1 97 ? -8.144 2.847 6.762 1.00 97.31 97 ILE A CA 1
ATOM 784 C C . ILE A 1 97 ? -8.064 2.758 8.293 1.00 97.31 97 ILE A C 1
ATOM 786 O O . ILE A 1 97 ? -8.932 3.304 8.980 1.00 97.31 97 ILE A O 1
ATOM 790 N N . ILE A 1 98 ? -7.021 2.117 8.831 1.00 97.75 98 ILE A N 1
ATOM 791 C CA . ILE A 1 98 ? -6.814 1.979 10.280 1.00 97.75 98 ILE A CA 1
ATOM 792 C C . ILE A 1 98 ? -6.451 3.328 10.920 1.00 97.75 98 ILE A C 1
ATOM 794 O O . ILE A 1 98 ? -7.004 3.705 11.958 1.00 97.75 98 ILE A O 1
ATOM 798 N N . ASN A 1 99 ? -5.540 4.085 10.303 1.00 95.25 99 ASN A N 1
ATOM 799 C CA . ASN A 1 99 ? -5.071 5.363 10.844 1.00 95.25 99 ASN A CA 1
ATOM 800 C C . ASN A 1 99 ? -6.029 6.537 10.584 1.00 95.25 99 ASN A C 1
ATOM 802 O O . ASN A 1 99 ? -5.935 7.563 11.264 1.00 95.25 99 ASN A O 1
ATOM 806 N N . GLY A 1 100 ? -6.929 6.414 9.606 1.00 96.25 100 GLY A N 1
ATOM 807 C CA . GLY A 1 100 ? -7.800 7.491 9.130 1.00 96.25 100 GLY A CA 1
ATOM 808 C C . GLY A 1 100 ? -7.071 8.581 8.335 1.00 96.25 100 GLY A C 1
ATOM 809 O O . GLY A 1 100 ? -7.619 9.665 8.140 1.00 96.25 100 GLY A O 1
ATOM 810 N N . LYS A 1 101 ? -5.825 8.331 7.918 1.00 96.38 101 LYS A N 1
ATOM 811 C CA . LYS A 1 101 ? -4.982 9.245 7.132 1.00 96.38 101 LYS A CA 1
ATOM 812 C C . LYS A 1 101 ? -3.997 8.440 6.276 1.00 96.38 101 LYS A C 1
ATOM 814 O O . LYS A 1 101 ? -3.613 7.356 6.714 1.00 96.38 101 LYS A O 1
ATOM 819 N N . PRO A 1 102 ? -3.541 8.965 5.124 1.00 97.75 102 PRO A N 1
ATOM 820 C CA . PRO A 1 102 ? -2.616 8.249 4.250 1.00 97.75 102 PRO A CA 1
ATOM 821 C C . PRO A 1 102 ? -1.368 7.762 4.984 1.00 97.75 102 PRO A C 1
ATOM 823 O O . PRO A 1 102 ? -0.797 8.505 5.790 1.00 97.75 102 PRO A O 1
ATOM 826 N N . LEU A 1 103 ? -0.942 6.533 4.678 1.00 97.75 103 LEU A N 1
ATOM 827 C CA . LEU A 1 103 ? 0.203 5.896 5.332 1.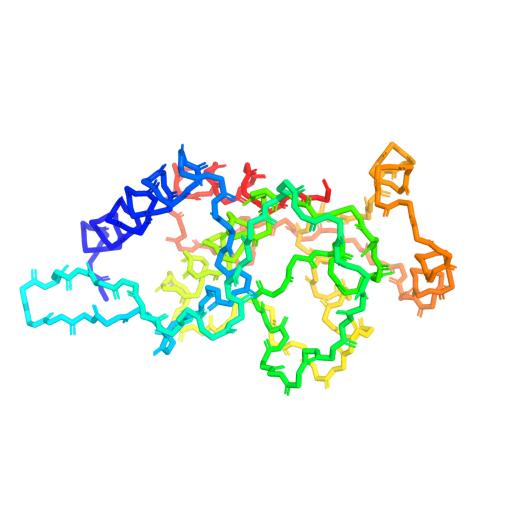00 97.75 103 LEU A CA 1
ATOM 828 C C . LEU A 1 103 ? 1.519 6.604 4.970 1.00 97.75 103 LEU A C 1
ATOM 830 O O . LEU A 1 103 ? 2.278 7.003 5.852 1.00 97.75 103 LEU A O 1
ATOM 834 N N . PHE A 1 104 ? 1.737 6.862 3.677 1.00 97.44 104 PHE A N 1
ATOM 835 C CA . PHE A 1 104 ? 2.950 7.506 3.166 1.00 97.44 104 PHE A CA 1
ATOM 836 C C . PHE A 1 104 ? 2.628 8.751 2.317 1.00 97.44 104 PHE A C 1
ATOM 838 O O . PHE A 1 104 ? 2.713 8.704 1.090 1.00 97.44 104 PHE A O 1
ATOM 845 N N . PRO A 1 105 ? 2.260 9.896 2.928 1.00 96.62 105 PRO A N 1
ATOM 846 C CA . PRO A 1 105 ? 1.918 11.114 2.197 1.00 96.62 105 PRO A CA 1
ATOM 847 C C . PRO A 1 105 ? 3.172 11.907 1.787 1.00 96.62 105 PRO A C 1
ATOM 849 O O . PRO A 1 105 ? 3.455 12.973 2.336 1.00 96.62 105 PRO A O 1
ATOM 852 N N . GLY A 1 106 ? 3.977 11.378 0.864 1.00 95.62 106 GLY A N 1
ATOM 853 C CA . GLY A 1 106 ? 5.212 12.017 0.402 1.00 95.62 106 GLY A CA 1
ATOM 854 C C . GLY A 1 106 ? 4.972 13.203 -0.538 1.00 95.62 106 GLY A C 1
ATOM 855 O O . GLY A 1 106 ? 4.184 13.122 -1.488 1.00 95.62 106 GLY A O 1
ATOM 856 N N . SER A 1 107 ? 5.683 14.312 -0.311 1.00 93.81 107 SER A N 1
ATOM 857 C CA . SER A 1 107 ? 5.592 15.539 -1.129 1.00 93.81 107 SER A CA 1
ATOM 858 C C . SER A 1 107 ? 6.418 15.486 -2.423 1.00 93.81 107 SER A C 1
ATOM 860 O O . SER A 1 107 ? 6.084 16.158 -3.399 1.00 93.81 107 SER A O 1
ATOM 862 N N . SER A 1 108 ? 7.441 14.632 -2.462 1.00 92.81 108 SER A N 1
ATOM 863 C CA . SER A 1 108 ? 8.316 14.346 -3.605 1.00 92.81 108 SER A CA 1
ATOM 864 C C . SER A 1 108 ? 8.667 12.854 -3.633 1.00 92.81 108 SER A C 1
ATOM 866 O O . SER A 1 108 ? 8.367 12.145 -2.675 1.00 92.81 108 SER A O 1
ATOM 868 N N . THR A 1 109 ? 9.313 12.360 -4.694 1.00 91.31 109 THR A N 1
ATOM 869 C CA . THR A 1 109 ? 9.782 10.959 -4.757 1.00 91.31 109 THR A CA 1
ATOM 870 C C . THR A 1 109 ? 10.750 10.632 -3.620 1.00 91.31 109 THR A C 1
ATOM 872 O O . THR A 1 109 ? 10.575 9.623 -2.949 1.00 91.31 109 THR A O 1
ATOM 875 N N . LEU A 1 110 ? 11.711 11.518 -3.332 1.00 93.00 110 LEU A N 1
ATOM 876 C CA . LEU A 1 110 ? 12.642 11.329 -2.214 1.00 93.00 110 LEU A CA 1
ATOM 877 C C . LEU A 1 110 ? 11.915 11.319 -0.866 1.00 93.00 110 LEU A C 1
ATOM 879 O O . LEU A 1 110 ? 12.160 10.446 -0.046 1.00 93.00 110 LEU A O 1
ATOM 883 N N . ASN A 1 111 ? 10.973 12.241 -0.642 1.00 94.31 111 ASN A N 1
ATOM 884 C CA . ASN A 1 111 ? 10.215 12.245 0.609 1.00 94.31 111 ASN A CA 1
ATOM 885 C C . ASN A 1 111 ? 9.261 11.044 0.731 1.00 94.31 111 ASN A C 1
ATOM 887 O O . ASN A 1 111 ? 8.981 10.605 1.840 1.00 94.31 111 ASN A O 1
ATOM 891 N N . GLN A 1 112 ? 8.764 10.512 -0.387 1.00 95.88 112 GLN A N 1
ATOM 892 C CA . GLN A 1 112 ? 7.986 9.276 -0.406 1.00 95.88 112 GLN A CA 1
ATOM 893 C C . GLN A 1 112 ? 8.850 8.085 0.024 1.00 95.88 112 GLN A C 1
ATOM 895 O O . GLN A 1 112 ? 8.443 7.346 0.912 1.00 95.88 112 GLN A O 1
ATOM 900 N N . LEU A 1 113 ? 10.046 7.941 -0.554 1.00 94.94 113 LEU A N 1
ATOM 901 C CA . LEU A 1 113 ? 10.992 6.880 -0.199 1.00 94.94 113 LEU A CA 1
ATOM 902 C C . LEU A 1 113 ? 11.466 6.989 1.259 1.00 94.94 113 LEU A C 1
ATOM 904 O O . LEU A 1 113 ? 11.496 5.978 1.946 1.00 94.94 113 LEU A O 1
ATOM 908 N N . ASP A 1 114 ? 11.748 8.201 1.757 1.00 94.25 114 ASP A N 1
ATOM 909 C CA . ASP A 1 114 ? 12.096 8.449 3.172 1.00 94.25 114 ASP A CA 1
ATOM 910 C C . ASP A 1 114 ? 11.030 7.880 4.125 1.00 94.25 114 ASP A C 1
ATOM 912 O O . ASP A 1 114 ? 11.349 7.196 5.091 1.00 94.25 114 ASP A O 1
ATOM 916 N N . LYS A 1 115 ? 9.747 8.110 3.815 1.00 95.38 115 LYS A N 1
ATOM 917 C CA . LYS A 1 115 ? 8.615 7.608 4.612 1.00 95.38 115 LYS A CA 1
ATOM 918 C C . LYS A 1 115 ? 8.457 6.094 4.546 1.00 95.38 115 LYS A C 1
ATOM 920 O O . LYS A 1 115 ? 8.056 5.492 5.535 1.00 95.38 115 LYS A O 1
ATOM 925 N N . ILE A 1 116 ? 8.727 5.504 3.385 1.00 96.38 116 ILE A N 1
ATOM 926 C CA . ILE A 1 116 ? 8.686 4.052 3.209 1.00 96.38 116 ILE A CA 1
ATOM 927 C C . ILE A 1 116 ? 9.787 3.410 4.056 1.00 96.38 116 ILE A C 1
ATOM 929 O O . ILE A 1 116 ? 9.492 2.562 4.887 1.00 96.38 116 ILE A O 1
ATOM 933 N N . ILE A 1 117 ? 11.024 3.894 3.934 1.00 94.88 117 ILE A N 1
ATOM 934 C CA . ILE A 1 117 ? 12.181 3.374 4.676 1.00 94.88 117 ILE A CA 1
ATOM 935 C C . ILE A 1 117 ? 12.019 3.554 6.190 1.00 94.88 117 ILE A C 1
ATOM 937 O O . ILE A 1 117 ? 12.410 2.677 6.953 1.00 94.88 117 ILE A O 1
ATOM 941 N N . GLU A 1 118 ? 11.405 4.649 6.646 1.00 93.81 118 GLU A N 1
ATOM 942 C CA . GLU A 1 118 ? 11.061 4.833 8.065 1.00 93.81 118 GLU A CA 1
ATOM 943 C C . GLU A 1 118 ? 10.176 3.687 8.600 1.00 93.81 118 GLU A C 1
ATOM 945 O O . GLU A 1 118 ? 10.291 3.319 9.771 1.00 93.81 118 GLU A O 1
ATOM 950 N N . ALA A 1 119 ? 9.325 3.102 7.749 1.00 94.62 119 ALA A N 1
ATOM 951 C CA . ALA A 1 119 ? 8.425 2.008 8.102 1.00 94.62 119 ALA A CA 1
ATOM 952 C C . ALA A 1 119 ? 9.031 0.617 7.903 1.00 94.62 119 ALA A C 1
ATOM 954 O O . ALA A 1 119 ? 8.870 -0.236 8.771 1.00 94.62 119 ALA A O 1
ATOM 955 N N . THR A 1 120 ? 9.706 0.387 6.777 1.00 94.12 120 THR A N 1
ATOM 956 C CA . THR A 1 120 ? 10.130 -0.950 6.327 1.00 94.12 120 THR A CA 1
ATOM 957 C C . THR A 1 120 ? 11.621 -1.212 6.540 1.00 94.12 120 THR A C 1
ATOM 959 O O . THR A 1 120 ? 12.074 -2.344 6.429 1.00 94.12 120 THR A O 1
ATOM 962 N N . GLY A 1 121 ? 12.406 -0.176 6.845 1.00 92.56 121 GLY A N 1
ATOM 963 C CA . GLY A 1 121 ? 13.865 -0.225 6.828 1.00 92.56 121 GLY A CA 1
ATOM 964 C C . GLY A 1 121 ? 14.449 -0.002 5.436 1.00 92.56 121 GLY A C 1
ATOM 965 O O . GLY A 1 121 ? 13.730 0.238 4.467 1.00 92.56 121 GLY A O 1
ATOM 966 N N . GLN A 1 122 ? 15.781 -0.007 5.342 1.00 90.88 122 GLN A N 1
ATOM 967 C CA . GLN A 1 122 ? 16.459 0.131 4.052 1.00 90.88 122 GLN A CA 1
ATOM 968 C C . GLN A 1 122 ? 16.354 -1.165 3.240 1.00 90.88 122 GLN A C 1
ATOM 970 O O . GLN A 1 122 ? 16.440 -2.237 3.841 1.00 90.88 122 GLN A O 1
ATOM 975 N N . PRO A 1 123 ? 16.236 -1.073 1.902 1.00 91.88 123 PRO A N 1
ATOM 976 C CA . PRO A 1 123 ? 16.270 -2.252 1.048 1.00 91.88 123 PRO A CA 1
ATOM 977 C C . PRO A 1 123 ? 17.593 -3.004 1.211 1.00 91.88 123 PRO A C 1
ATOM 979 O O . PRO A 1 123 ? 18.667 -2.400 1.329 1.00 91.88 123 PRO A O 1
ATOM 982 N N . SER A 1 124 ? 17.505 -4.327 1.201 1.00 91.62 124 SER A N 1
ATOM 983 C CA . SER A 1 124 ? 18.646 -5.231 1.194 1.00 91.62 124 SER A CA 1
ATOM 984 C C . SER A 1 124 ? 19.389 -5.178 -0.149 1.00 91.62 124 SER A C 1
ATOM 986 O O . SER A 1 124 ? 18.903 -4.638 -1.144 1.00 91.62 124 SER A O 1
ATOM 988 N N . ALA A 1 125 ? 20.593 -5.755 -0.207 1.00 89.56 125 ALA A N 1
ATOM 989 C CA . ALA A 1 125 ? 21.313 -5.881 -1.475 1.00 89.56 125 ALA A CA 1
ATOM 990 C C . ALA A 1 125 ? 20.550 -6.750 -2.494 1.00 89.56 125 ALA A C 1
ATOM 992 O O . ALA A 1 125 ? 20.624 -6.478 -3.690 1.00 89.56 125 ALA A O 1
ATOM 993 N N . GLU A 1 126 ? 19.804 -7.751 -2.016 1.00 91.00 126 GLU A N 1
ATOM 994 C CA . GLU A 1 126 ? 18.976 -8.629 -2.848 1.00 91.00 126 GLU A CA 1
ATOM 995 C C . GLU A 1 126 ? 17.782 -7.854 -3.424 1.00 91.00 126 GLU A C 1
ATOM 997 O O . GLU A 1 126 ? 17.532 -7.921 -4.627 1.00 91.00 126 GLU A O 1
ATOM 1002 N N . ASP A 1 127 ? 17.121 -7.023 -2.610 1.00 90.88 127 ASP A N 1
ATOM 1003 C CA . ASP A 1 127 ? 16.004 -6.177 -3.055 1.00 90.88 127 ASP A CA 1
ATOM 1004 C C . ASP A 1 127 ? 16.466 -5.230 -4.172 1.00 90.88 127 ASP A C 1
ATOM 1006 O O . ASP A 1 127 ? 15.813 -5.075 -5.204 1.00 90.88 127 ASP A O 1
ATOM 1010 N N . LEU A 1 128 ? 17.648 -4.622 -4.010 1.00 89.56 128 LEU A N 1
ATOM 1011 C CA . LEU A 1 128 ? 18.227 -3.723 -5.010 1.00 89.56 128 LEU A CA 1
ATOM 1012 C C . LEU A 1 128 ? 18.569 -4.431 -6.325 1.00 89.56 128 LEU A C 1
ATOM 1014 O O . LEU A 1 128 ? 18.421 -3.827 -7.392 1.00 89.56 128 LEU A O 1
ATOM 1018 N N . GLU A 1 129 ? 19.007 -5.688 -6.262 1.00 88.12 129 GLU A N 1
ATOM 1019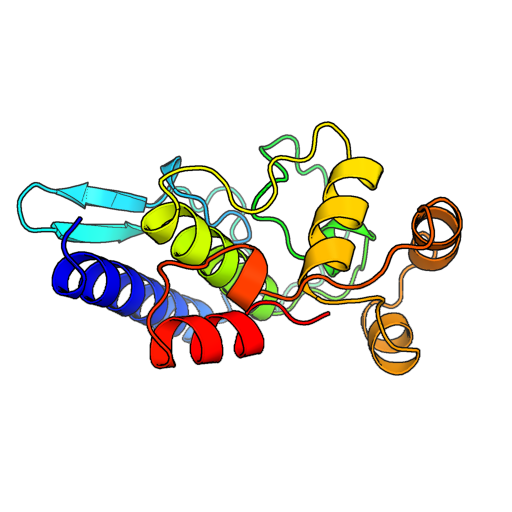 C CA . GLU A 1 129 ? 19.261 -6.514 -7.443 1.00 88.12 129 GLU A CA 1
ATOM 1020 C C . GLU A 1 129 ? 17.957 -6.862 -8.177 1.00 88.12 129 GLU A C 1
ATOM 1022 O O . GLU A 1 129 ? 17.909 -6.821 -9.408 1.00 88.12 129 GLU A O 1
ATOM 1027 N N . VAL A 1 130 ? 16.878 -7.142 -7.439 1.00 86.31 130 VAL A N 1
ATOM 1028 C CA . VAL A 1 130 ? 15.550 -7.412 -8.013 1.00 86.31 130 VAL A CA 1
ATOM 1029 C C . VAL A 1 130 ? 14.952 -6.160 -8.654 1.00 86.31 130 VAL A C 1
ATOM 1031 O O . VAL A 1 130 ? 14.429 -6.237 -9.770 1.00 86.31 130 VAL A O 1
ATOM 1034 N N . ILE A 1 131 ? 15.060 -5.009 -7.981 1.00 85.81 131 ILE A N 1
ATOM 1035 C CA . ILE A 1 131 ? 14.570 -3.717 -8.477 1.00 85.81 131 ILE A CA 1
ATOM 1036 C C . ILE A 1 131 ? 15.268 -3.338 -9.787 1.00 85.81 131 ILE A C 1
ATOM 1038 O O . ILE A 1 131 ? 14.615 -2.762 -10.656 1.00 85.81 131 ILE A O 1
ATOM 1042 N N . ASP A 1 132 ? 16.555 -3.661 -9.953 1.00 85.31 132 ASP A N 1
ATOM 1043 C CA . ASP A 1 132 ? 17.306 -3.497 -11.209 1.00 85.31 132 ASP A CA 1
ATOM 1044 C C . ASP A 1 132 ? 17.080 -2.119 -11.863 1.00 85.31 132 ASP A C 1
ATOM 1046 O O . ASP A 1 132 ? 16.584 -1.990 -12.987 1.00 85.31 132 ASP A O 1
ATOM 1050 N N . SER A 1 133 ? 17.372 -1.053 -11.110 1.00 85.12 133 SER A N 1
ATOM 1051 C CA . SER A 1 133 ? 17.229 0.322 -11.592 1.00 85.12 133 SER A CA 1
ATOM 1052 C C . SER A 1 133 ? 18.515 1.135 -11.422 1.00 85.12 133 SER A C 1
ATOM 1054 O O . SER A 1 133 ? 19.035 1.249 -10.306 1.00 85.12 133 SER A O 1
ATOM 1056 N N . PRO A 1 134 ? 18.983 1.824 -12.484 1.00 81.19 134 PRO A N 1
ATOM 1057 C CA . PRO A 1 134 ? 20.107 2.757 -12.400 1.00 81.19 134 PRO A CA 1
ATOM 1058 C C . PRO A 1 134 ? 19.865 3.942 -11.454 1.00 81.19 134 PRO A C 1
ATOM 1060 O O . PRO A 1 134 ? 20.814 4.595 -11.019 1.00 81.19 134 PRO A O 1
ATOM 1063 N N . LEU A 1 135 ? 18.601 4.261 -11.157 1.00 80.88 135 LEU A N 1
ATOM 1064 C CA . LEU A 1 135 ? 18.240 5.379 -10.284 1.00 80.88 135 LEU A CA 1
ATOM 1065 C C . LEU A 1 135 ? 18.312 5.006 -8.799 1.00 80.88 135 LEU A C 1
ATOM 1067 O O . LEU A 1 135 ? 18.460 5.910 -7.973 1.00 80.88 135 LEU A O 1
ATOM 1071 N N . SER A 1 136 ? 18.242 3.711 -8.459 1.00 83.62 136 SER A N 1
ATOM 1072 C CA . SER A 1 136 ? 18.128 3.245 -7.073 1.00 83.62 136 SER A CA 1
ATOM 1073 C C . SER A 1 136 ? 19.265 3.748 -6.197 1.00 83.62 136 SER A C 1
ATOM 1075 O O . SER A 1 136 ? 19.021 4.374 -5.169 1.00 83.62 136 SER A O 1
ATOM 1077 N N . MET A 1 137 ? 20.510 3.564 -6.645 1.00 81.56 137 MET A N 1
ATOM 1078 C CA . MET A 1 137 ? 21.689 3.958 -5.871 1.00 81.56 137 MET A CA 1
ATOM 1079 C C . MET A 1 137 ? 21.722 5.464 -5.597 1.00 81.56 137 MET A C 1
ATOM 1081 O O . MET A 1 137 ? 21.933 5.867 -4.459 1.00 81.56 137 MET A O 1
ATOM 1085 N N . ASN A 1 138 ? 21.457 6.291 -6.614 1.00 85.69 138 ASN A N 1
ATOM 1086 C CA . ASN A 1 138 ? 21.512 7.751 -6.491 1.00 85.69 138 ASN A CA 1
ATOM 1087 C C . ASN A 1 138 ? 20.399 8.308 -5.587 1.00 85.69 138 ASN A C 1
ATOM 1089 O O . ASN A 1 138 ? 20.625 9.243 -4.814 1.00 85.69 138 ASN A O 1
ATOM 1093 N N . LEU A 1 139 ? 19.183 7.761 -5.696 1.00 87.12 139 LEU A N 1
ATOM 1094 C CA . LEU A 1 139 ? 18.048 8.205 -4.888 1.00 87.12 139 LEU A CA 1
ATOM 1095 C C . LEU A 1 139 ? 18.213 7.777 -3.429 1.00 87.12 139 LEU A C 1
ATOM 1097 O O . LEU A 1 139 ? 18.072 8.617 -2.544 1.00 87.12 139 LEU A O 1
ATOM 1101 N N . LEU A 1 140 ? 18.565 6.513 -3.182 1.00 87.69 140 LEU A N 1
ATOM 1102 C CA . LEU A 1 140 ? 18.715 5.975 -1.829 1.00 87.69 140 LEU A CA 1
ATOM 1103 C C . LEU A 1 140 ? 19.915 6.582 -1.094 1.00 87.69 140 LEU A C 1
ATOM 1105 O O . LEU A 1 140 ? 19.793 6.912 0.082 1.00 87.69 140 LEU A O 1
ATOM 1109 N N . SER A 1 141 ? 21.036 6.841 -1.781 1.00 86.44 141 SER A N 1
ATOM 1110 C CA . SER A 1 141 ? 22.194 7.513 -1.168 1.00 86.44 141 SER A CA 1
ATOM 1111 C C . SER A 1 141 ? 21.909 8.956 -0.743 1.00 86.44 141 SER A C 1
ATOM 1113 O O . SER A 1 141 ? 22.649 9.522 0.056 1.00 86.44 141 SER A O 1
ATOM 1115 N N . SER A 1 142 ? 20.867 9.570 -1.309 1.00 87.44 142 SER A N 1
ATOM 1116 C CA . SER A 1 142 ? 20.452 10.940 -0.991 1.00 87.44 142 SER A CA 1
ATOM 1117 C C . SER A 1 142 ? 19.508 11.013 0.216 1.00 87.44 142 SER A C 1
ATOM 1119 O O . SER A 1 142 ? 19.162 12.114 0.649 1.00 87.44 142 SER A O 1
ATOM 1121 N N . LEU A 1 143 ? 19.059 9.868 0.744 1.00 87.06 143 LEU A N 1
ATOM 1122 C CA . LEU A 1 143 ? 18.147 9.803 1.883 1.00 87.06 143 LEU A CA 1
ATOM 1123 C C . LEU A 1 143 ? 18.915 9.861 3.211 1.00 87.06 143 LEU A C 1
ATOM 1125 O O . LEU A 1 143 ? 20.024 9.332 3.319 1.00 87.06 143 LEU A O 1
ATOM 1129 N N . PRO A 1 144 ? 18.348 10.511 4.242 1.00 82.75 144 PRO A N 1
ATOM 1130 C CA . PRO A 1 144 ? 18.957 10.521 5.561 1.00 82.75 144 PRO A CA 1
ATOM 1131 C C . PRO A 1 144 ? 18.960 9.106 6.150 1.00 82.75 144 PRO A C 1
ATOM 1133 O O . PRO A 1 144 ? 17.974 8.380 6.050 1.00 82.75 144 PRO A O 1
ATOM 1136 N N . GLN A 1 145 ? 20.042 8.728 6.831 1.00 78.56 145 GLN A N 1
ATOM 1137 C CA . GLN A 1 145 ? 20.027 7.509 7.635 1.00 78.56 145 GLN A CA 1
ATOM 1138 C C . GLN A 1 145 ? 19.148 7.731 8.868 1.00 78.56 145 GLN A C 1
ATOM 1140 O O . GLN A 1 145 ? 19.412 8.623 9.677 1.00 78.56 145 GLN A O 1
ATOM 1145 N N . ARG A 1 146 ? 18.089 6.931 8.991 1.00 75.00 146 ARG A N 1
ATOM 1146 C CA . ARG A 1 146 ? 17.171 6.933 10.130 1.00 75.00 146 ARG A CA 1
ATOM 1147 C C . ARG A 1 146 ? 16.974 5.522 10.652 1.00 75.00 146 ARG A C 1
ATOM 1149 O O . ARG A 1 146 ? 17.131 4.552 9.917 1.00 75.00 146 ARG A O 1
ATOM 1156 N N . GLU A 1 147 ? 16.638 5.447 11.931 1.00 83.56 147 GLU A N 1
ATOM 1157 C CA . GLU A 1 147 ? 16.199 4.216 12.571 1.00 83.56 147 GLU A CA 1
ATOM 1158 C C . GLU A 1 147 ? 14.796 3.847 12.073 1.00 83.56 147 GLU A C 1
ATOM 1160 O O . GLU A 1 147 ? 13.934 4.720 11.920 1.00 83.56 147 GLU A O 1
ATOM 1165 N N . THR A 1 148 ? 14.587 2.563 11.790 1.00 88.94 148 THR A N 1
ATOM 1166 C CA . THR A 1 148 ? 13.287 2.021 11.393 1.00 88.94 148 THR A CA 1
ATOM 1167 C C . THR A 1 148 ? 12.342 2.055 12.588 1.00 88.94 148 THR A C 1
ATOM 1169 O O . THR A 1 148 ? 12.647 1.477 13.627 1.00 88.94 148 THR A O 1
ATOM 1172 N N . LYS A 1 149 ? 11.178 2.689 12.434 1.00 91.38 149 LYS A N 1
ATOM 1173 C CA . LYS A 1 149 ? 10.115 2.682 13.455 1.00 91.38 149 LYS A CA 1
ATOM 1174 C C . LYS A 1 149 ? 9.280 1.406 13.423 1.00 91.38 149 LYS A C 1
ATOM 1176 O O . LYS A 1 149 ? 8.720 0.993 14.434 1.00 91.38 149 LYS A O 1
ATOM 1181 N N . GLY A 1 150 ? 9.190 0.781 12.250 1.00 92.50 150 GLY A N 1
ATOM 1182 C CA . GLY A 1 150 ? 8.348 -0.389 12.033 1.00 92.50 150 GLY A CA 1
ATOM 1183 C C . GLY A 1 150 ? 6.864 -0.034 11.921 1.00 92.50 150 GLY A C 1
ATOM 1184 O O . GLY A 1 150 ? 6.406 1.045 12.311 1.00 92.50 150 GLY A O 1
ATOM 1185 N N . LEU A 1 151 ? 6.081 -0.965 11.380 1.00 95.50 151 LEU A N 1
ATOM 1186 C CA . LEU A 1 151 ? 4.654 -0.750 11.136 1.00 95.50 151 LEU A CA 1
ATOM 1187 C C . LEU A 1 151 ? 3.827 -0.694 12.425 1.00 95.50 151 LEU A C 1
ATOM 1189 O O . LEU A 1 151 ? 2.874 0.080 12.485 1.00 95.50 151 LEU A O 1
ATOM 1193 N N . ALA A 1 152 ? 4.223 -1.421 13.472 1.00 95.69 152 ALA A N 1
ATOM 1194 C CA . ALA A 1 152 ? 3.548 -1.393 14.770 1.00 95.69 152 ALA A CA 1
ATOM 1195 C C . ALA A 1 152 ? 3.558 0.006 15.421 1.00 95.69 152 ALA A C 1
ATOM 1197 O O . ALA A 1 152 ? 2.553 0.431 15.990 1.00 95.69 152 ALA A O 1
ATOM 1198 N N . GLU A 1 153 ? 4.660 0.758 15.302 1.00 96.06 153 GLU A N 1
ATOM 1199 C CA . GLU A 1 153 ? 4.730 2.136 15.811 1.00 96.06 153 GLU A CA 1
ATOM 1200 C C . GLU A 1 153 ? 3.929 3.108 14.927 1.00 96.06 153 GLU A C 1
ATOM 1202 O O . GLU A 1 153 ? 3.281 4.033 15.424 1.00 96.06 153 GLU A O 1
ATOM 1207 N N 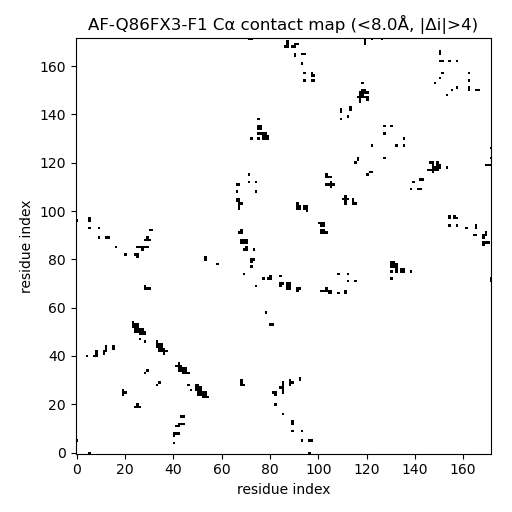. ILE A 1 154 ? 3.944 2.898 13.607 1.00 95.75 154 ILE A N 1
ATOM 1208 C CA . ILE A 1 154 ? 3.283 3.776 12.627 1.00 95.75 154 ILE A CA 1
ATOM 1209 C C . ILE A 1 154 ? 1.761 3.569 12.599 1.00 95.75 154 ILE A C 1
ATOM 1211 O O . ILE A 1 154 ? 1.004 4.513 12.335 1.00 95.75 154 ILE A O 1
ATOM 1215 N N . VAL A 1 155 ? 1.298 2.352 12.877 1.00 96.69 155 VAL A N 1
ATOM 1216 C CA . VAL A 1 155 ? -0.113 1.950 12.864 1.00 96.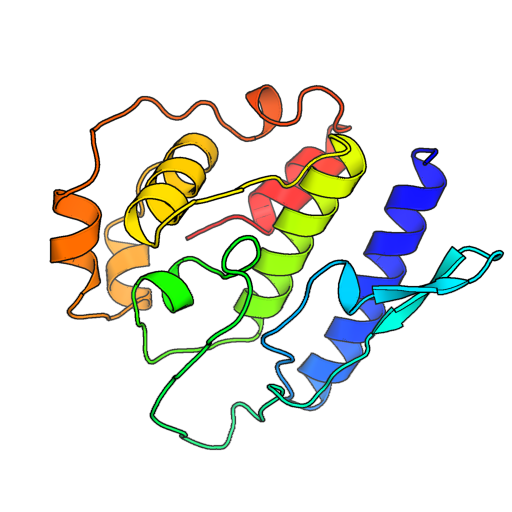69 155 VAL A CA 1
ATOM 1217 C C . VAL A 1 155 ? -0.485 1.308 14.211 1.00 96.69 155 VAL A C 1
ATOM 1219 O O . VAL A 1 155 ? -0.900 0.153 14.265 1.00 96.69 155 VAL A O 1
ATOM 1222 N N . PRO A 1 156 ? -0.423 2.055 15.330 1.00 96.19 156 PRO A N 1
ATOM 1223 C CA . PRO A 1 156 ? -0.550 1.494 16.682 1.00 96.19 156 PRO A CA 1
ATOM 1224 C C . PRO A 1 156 ? -1.955 0.971 17.022 1.00 96.19 156 PRO A C 1
ATOM 1226 O O . PRO A 1 156 ? -2.183 0.455 18.111 1.00 96.19 156 PRO A O 1
ATOM 1229 N N . LYS A 1 157 ? -2.929 1.172 16.127 1.00 95.75 157 LYS A N 1
ATOM 1230 C CA . LYS A 1 157 ? -4.311 0.690 16.263 1.00 95.75 157 LYS A CA 1
ATOM 1231 C C . LYS A 1 157 ? -4.584 -0.579 15.457 1.00 95.75 157 LYS A C 1
ATOM 1233 O O . LYS A 1 157 ? -5.712 -1.065 15.494 1.00 95.75 157 LYS A O 1
ATOM 1238 N N . ALA A 1 158 ? -3.615 -1.052 14.676 1.00 96.38 158 ALA A N 1
ATOM 1239 C CA . ALA A 1 158 ? -3.770 -2.284 13.926 1.00 96.38 158 ALA A CA 1
ATOM 1240 C C . ALA A 1 158 ? -3.833 -3.476 14.890 1.00 96.38 158 ALA A C 1
ATOM 1242 O O . ALA A 1 158 ? -3.138 -3.504 15.904 1.00 96.38 158 ALA A O 1
ATOM 1243 N N . SER A 1 159 ? -4.700 -4.437 14.584 1.00 96.44 159 SER A N 1
ATOM 1244 C CA . SER A 1 159 ? -4.666 -5.750 15.221 1.00 96.44 159 SER A CA 1
ATOM 1245 C C . SER A 1 159 ? -3.427 -6.523 14.765 1.00 96.44 159 SER A C 1
ATOM 1247 O O . SER A 1 159 ? -2.879 -6.234 13.702 1.00 96.44 159 SER A O 1
ATOM 1249 N N . ASP A 1 160 ? -3.014 -7.526 15.540 1.00 96.88 160 ASP A N 1
ATOM 1250 C CA . ASP A 1 160 ? -1.815 -8.326 15.247 1.00 96.88 160 ASP A CA 1
ATOM 1251 C C . ASP A 1 160 ? -1.847 -8.940 13.837 1.00 96.88 160 ASP A C 1
ATOM 1253 O O . ASP A 1 160 ? -0.864 -8.881 13.108 1.00 96.88 160 ASP A O 1
ATOM 1257 N N . ASP A 1 161 ? -3.005 -9.442 13.405 1.00 97.06 161 ASP A N 1
ATOM 1258 C CA . ASP A 1 161 ? -3.189 -10.017 12.068 1.00 97.06 161 ASP A CA 1
ATOM 1259 C C . ASP A 1 161 ? -3.222 -8.972 10.941 1.00 97.06 161 ASP A C 1
ATOM 1261 O O . ASP A 1 161 ? -2.852 -9.261 9.804 1.00 97.06 161 ASP A O 1
ATOM 1265 N N . ALA A 1 162 ? -3.652 -7.742 11.236 1.00 97.62 162 ALA A N 1
ATOM 1266 C CA . ALA A 1 162 ? -3.557 -6.641 10.287 1.00 97.62 162 ALA A CA 1
ATOM 1267 C C . ALA A 1 162 ? -2.103 -6.178 10.140 1.00 97.62 162 ALA A C 1
ATOM 1269 O O . ALA A 1 162 ? -1.688 -5.886 9.022 1.00 97.62 162 ALA A O 1
ATOM 1270 N N . LEU A 1 163 ? -1.337 -6.131 11.237 1.00 97.75 163 LEU A N 1
ATOM 1271 C CA . LEU A 1 163 ? 0.096 -5.832 11.205 1.00 97.75 163 LEU A CA 1
ATOM 1272 C C . LEU A 1 163 ? 0.869 -6.890 10.422 1.00 97.75 163 LEU A C 1
ATOM 1274 O O . LEU A 1 163 ? 1.603 -6.518 9.515 1.00 97.75 163 LEU A O 1
ATOM 1278 N N . GLU A 1 164 ? 0.637 -8.174 10.701 1.00 97.94 164 GLU A N 1
ATOM 1279 C CA . GLU A 1 164 ? 1.259 -9.292 9.980 1.00 97.94 164 GLU A CA 1
ATOM 1280 C C . GLU A 1 164 ? 0.996 -9.190 8.471 1.00 97.94 164 GLU A C 1
ATOM 1282 O O . GLU A 1 164 ? 1.927 -9.179 7.668 1.00 97.94 164 GLU A O 1
ATOM 1287 N N . LEU A 1 165 ? -0.267 -8.988 8.071 1.00 98.38 165 LEU A N 1
ATOM 1288 C CA . LEU A 1 165 ? -0.607 -8.795 6.662 1.00 98.38 165 LEU A CA 1
ATOM 1289 C C . LEU A 1 165 ? 0.080 -7.557 6.062 1.00 98.38 165 LEU A C 1
ATOM 1291 O O . LEU A 1 165 ? 0.495 -7.579 4.906 1.00 98.38 165 LEU A O 1
ATOM 1295 N N . MET A 1 166 ? 0.182 -6.453 6.804 1.00 98.31 166 MET A N 1
ATOM 1296 C CA . MET A 1 166 ? 0.875 -5.261 6.313 1.00 98.31 166 MET A CA 1
ATOM 1297 C C . MET A 1 166 ? 2.380 -5.492 6.147 1.00 98.31 166 MET A C 1
ATOM 1299 O O . MET A 1 166 ? 2.936 -4.987 5.178 1.00 98.31 166 MET A O 1
ATOM 1303 N N . GLU A 1 167 ? 3.023 -6.239 7.043 1.00 96.88 167 GLU A N 1
ATOM 1304 C CA . GLU A 1 167 ? 4.446 -6.596 6.956 1.00 96.88 167 GLU A CA 1
ATOM 1305 C C . GLU A 1 167 ? 4.737 -7.489 5.743 1.00 96.88 167 GLU A C 1
ATOM 1307 O O . GLU A 1 167 ? 5.749 -7.295 5.075 1.00 96.88 167 GLU A O 1
ATOM 1312 N N . GLU A 1 168 ? 3.818 -8.391 5.385 1.00 97.44 168 GLU A N 1
ATOM 1313 C CA . GLU A 1 168 ? 3.928 -9.189 4.156 1.00 97.44 168 GLU A CA 1
ATOM 1314 C C . GLU A 1 168 ? 3.715 -8.362 2.875 1.00 97.44 168 GLU A C 1
ATOM 1316 O O . GLU A 1 168 ? 4.315 -8.644 1.838 1.00 97.44 168 GLU A O 1
ATOM 1321 N N . LEU A 1 169 ? 2.838 -7.351 2.917 1.00 97.94 169 LEU A N 1
ATOM 1322 C CA . LEU A 1 169 ? 2.499 -6.527 1.749 1.00 97.94 169 LEU A CA 1
ATOM 1323 C C . LEU A 1 169 ? 3.476 -5.365 1.513 1.00 97.94 169 LEU A C 1
ATOM 1325 O O . LEU A 1 169 ? 3.620 -4.915 0.376 1.00 97.94 169 LEU A O 1
ATOM 1329 N N . LEU A 1 170 ? 4.091 -4.834 2.572 1.00 97.56 170 LEU A N 1
ATOM 1330 C CA . LEU A 1 170 ? 4.948 -3.646 2.545 1.00 97.56 170 LEU A CA 1
ATOM 1331 C C . LEU A 1 170 ? 6.426 -4.033 2.675 1.00 97.56 170 LEU A C 1
ATOM 1333 O O . LEU A 1 170 ? 7.127 -3.570 3.571 1.00 97.56 170 LEU A O 1
ATOM 1337 N N . THR A 1 171 ? 6.890 -4.864 1.745 1.00 93.38 171 THR A N 1
ATOM 1338 C CA . THR A 1 171 ? 8.303 -5.230 1.579 1.00 93.38 171 THR A CA 1
ATOM 1339 C C . THR A 1 171 ? 8.902 -4.587 0.329 1.00 93.38 171 THR A C 1
ATOM 1341 O O . THR A 1 171 ? 8.184 -4.315 -0.637 1.00 93.38 171 THR A O 1
ATOM 1344 N N . PHE A 1 172 ? 10.210 -4.326 0.373 1.00 88.75 172 PHE A N 1
ATOM 1345 C CA . PHE A 1 172 ? 11.001 -3.986 -0.810 1.00 88.75 172 PHE A CA 1
ATOM 1346 C C . PHE A 1 172 ? 11.158 -5.180 -1.758 1.00 88.75 172 PHE A C 1
ATOM 1348 O O . PHE A 1 172 ? 10.971 -6.331 -1.293 1.00 88.75 172 PHE A O 1
#

Mean predicted aligned error: 4.45 Å

Solvent-accessible surface area (backbone atoms only — not comparable to full-atom values): 10103 Å² total; per-residue (Å²): 131,57,70,70,55,53,52,50,45,53,50,48,50,52,54,52,47,51,55,38,47,75,69,45,35,36,51,78,60,52,47,75,93,31,50,47,64,51,97,83,62,52,70,43,86,49,74,65,86,68,39,44,51,74,89,55,93,70,88,86,82,86,80,87,66,87,65,53,35,59,28,67,45,66,76,35,58,28,83,74,82,64,69,59,45,43,43,24,10,49,27,35,48,53,46,14,67,71,66,75,44,73,64,35,80,40,91,45,72,68,49,29,49,51,49,48,29,36,37,63,34,78,72,50,76,65,41,53,61,69,33,59,32,92,48,38,64,66,56,58,72,71,49,81,92,73,78,57,60,31,56,63,68,77,39,73,79,54,51,72,70,55,47,53,53,31,58,72,31,49,61,113

pLDDT: mean 90.79, std 10.22, range [48.34, 98.75]

Organism: Entamoeba histolytica (NCBI:txid5759)

Foldseek 3Di:
DPPVLLVVLLVQLVVVLVVQVVVQKAQQDDDPVQWDQDPVSHTDGHDSVVMDGPVDQDDDDDPPDQCLQAALLVLQVASDDDNLRNLSSSLQVSLCVLVVHGQQRAPDSLSSVLSLCLAQNDADPVRCVVSPHPSNVVSVVPHDDDDRPYPCNSRVRDDPVSSVSSNVSSYD

InterPro domains:
  IPR000719 Protein kinase domain [PF00069] (4-171)
  IPR000719 Protein kinase domain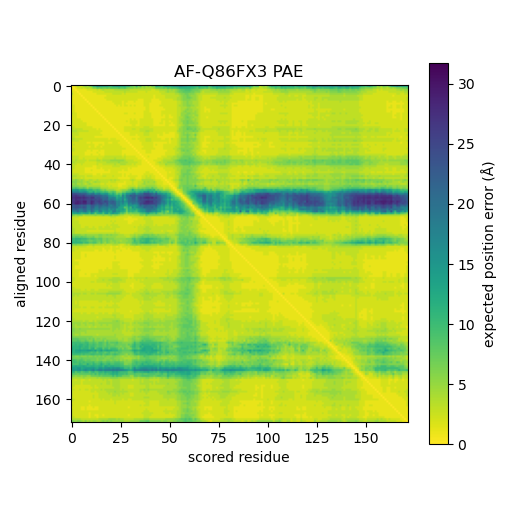 [PS50011] (1-172)
  IPR000719 Protein kinase domain [SM00220] (1-163)
  IPR008271 Serine/threonine-protein kinase, active site [PS00108] (25-37)
  IPR011009 Protein kinase-like domain superfamily [SSF56112] (3-171)
  IPR050117 Mitogen-activated protein (MAP) kinase [PTHR24055] (3-172)

Sequence (172 aa):
LEDIQIRYIIYQLLKALKYLHSAGIVHRDIKPSNLLLNSDCLLKVADFGLARSLDKETLQTDYVETRWYRAPEILLGSQRYSFAIDLWSVGCILGEIINGKPLFPGSSTLNQLDKIIEATGQPSAEDLEVIDSPLSMNLLSSLPQRETKGLAEIVPKASDDALELMEELLTF